Protein AF-A0A5B7JKA9-F1 (afdb_monomer_lite)

Organism: Portunus trituberculatus (NCBI:txid210409)

InterPro domains:
  IPR018615 Large ribosomal subunit protein mL55 [PF09776] (19-67)
  IPR018615 Large ribosomal subunit protein mL55 [PTHR34095] (20-68)
  IPR044884 Large ribosomal subunit protein mL55 superfamily [G3DSA:6.20.130.20] (25-68)

Secondary structure (DSSP, 8-state):
-----PPPGGGSSS-----------GGGGTS-----SS----EEEEEE-TTS-EEEEEESS--SEEEHHHHHHHHH-

Structure (mmCIF, N/CA/C/O backbone):
data_AF-A0A5B7JKA9-F1
#
_entry.id   AF-A0A5B7JKA9-F1
#
loop_
_atom_site.group_PDB
_atom_site.id
_atom_site.type_symbol
_atom_site.label_atom_id
_atom_site.label_alt_id
_atom_site.label_comp_id
_atom_site.label_asym_id
_atom_site.label_entity_id
_atom_site.label_seq_id
_atom_site.pdbx_PDB_ins_code
_atom_site.Cartn_x
_atom_site.Cartn_y
_atom_site.Cartn_z
_atom_site.occupancy
_atom_site.B_iso_or_equiv
_atom_site.auth_seq_id
_atom_site.auth_comp_id
_atom_site.auth_asym_id
_atom_site.auth_atom_id
_atom_site.pdbx_PDB_model_num
ATOM 1 N N . MET A 1 1 ? 61.387 9.206 38.286 1.00 40.75 1 MET A N 1
ATOM 2 C CA . MET A 1 1 ? 60.708 8.137 37.520 1.00 40.75 1 MET A CA 1
ATOM 3 C C . MET A 1 1 ? 59.408 7.824 38.240 1.00 40.75 1 MET A C 1
ATOM 5 O O . MET A 1 1 ? 59.499 7.485 39.403 1.00 40.75 1 MET A O 1
ATOM 9 N N . LEU A 1 2 ? 58.190 7.970 37.732 1.00 44.44 2 LEU A N 1
ATOM 10 C CA . LEU A 1 2 ? 57.600 8.508 36.506 1.00 44.44 2 LEU A CA 1
ATOM 11 C C . LEU A 1 2 ? 56.207 9.012 36.943 1.00 44.44 2 LEU A C 1
ATOM 13 O O . LEU A 1 2 ? 55.542 8.348 37.736 1.00 44.44 2 LEU A O 1
ATOM 17 N N . SER A 1 3 ? 55.783 10.182 36.473 1.00 53.84 3 SER A N 1
ATOM 18 C CA . SER A 1 3 ? 54.409 10.666 36.638 1.00 53.84 3 SER A CA 1
ATOM 19 C C . SER A 1 3 ? 53.421 9.730 35.920 1.00 53.84 3 SER A C 1
ATOM 21 O O . SER A 1 3 ? 53.741 9.254 34.829 1.00 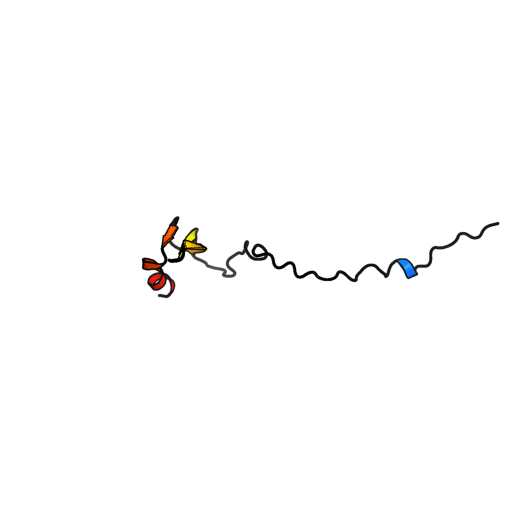53.84 3 SER A O 1
ATOM 23 N N . PRO A 1 4 ? 52.213 9.469 36.457 1.00 54.41 4 PRO A N 1
ATOM 24 C CA . PRO A 1 4 ? 51.173 8.818 35.675 1.00 54.41 4 PRO A CA 1
ATOM 25 C C . PRO A 1 4 ? 50.633 9.836 34.663 1.00 54.41 4 PRO A C 1
ATOM 27 O O . PRO A 1 4 ? 50.056 10.862 35.024 1.00 54.41 4 PRO A O 1
ATOM 30 N N . SER A 1 5 ? 50.865 9.573 33.380 1.00 54.62 5 SER A N 1
ATOM 31 C CA . SER A 1 5 ? 50.307 10.327 32.261 1.00 54.62 5 SER A CA 1
ATOM 32 C C . SER A 1 5 ? 48.786 10.173 32.242 1.00 54.62 5 SER A C 1
ATOM 34 O O . SER A 1 5 ? 48.257 9.181 31.738 1.00 54.62 5 SER A O 1
ATOM 36 N N . VAL A 1 6 ? 48.082 11.149 32.809 1.00 60.31 6 VAL A N 1
ATOM 37 C CA . VAL A 1 6 ? 46.629 11.279 32.680 1.00 60.31 6 VAL A CA 1
ATOM 38 C C . VAL A 1 6 ? 46.325 11.532 31.199 1.00 60.31 6 VAL A C 1
ATOM 40 O O . VAL A 1 6 ? 46.826 12.519 30.651 1.00 60.31 6 VAL A O 1
ATOM 43 N N . PRO A 1 7 ? 45.559 10.672 30.508 1.00 51.12 7 PRO A N 1
ATOM 44 C CA . PRO A 1 7 ? 45.182 10.951 29.135 1.00 51.12 7 PRO A CA 1
ATOM 45 C C . PRO A 1 7 ? 44.226 12.145 29.159 1.00 51.12 7 PRO A C 1
ATOM 47 O O . PRO A 1 7 ? 43.193 12.137 29.827 1.00 51.12 7 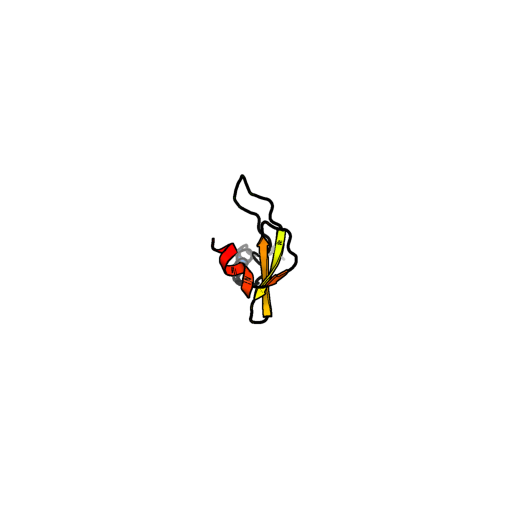PRO A O 1
ATOM 50 N N . SER A 1 8 ? 44.617 13.210 28.466 1.00 49.69 8 SER A N 1
ATOM 51 C CA . SER A 1 8 ? 43.854 14.442 28.308 1.00 49.69 8 SER A CA 1
ATOM 52 C C . SER A 1 8 ? 42.402 14.157 27.908 1.00 49.69 8 SER A C 1
ATOM 54 O O . SER A 1 8 ? 42.147 13.547 26.868 1.00 49.69 8 SER A O 1
ATOM 56 N N . LEU A 1 9 ? 41.458 14.688 28.692 1.00 51.72 9 LEU A N 1
ATOM 57 C CA . LEU A 1 9 ? 39.998 14.663 28.489 1.00 51.72 9 LEU A CA 1
ATOM 58 C C . LEU A 1 9 ? 39.519 15.228 27.130 1.00 51.72 9 LEU A C 1
ATOM 60 O O . LEU A 1 9 ? 38.326 15.238 26.842 1.00 51.72 9 LEU A O 1
ATOM 64 N N . SER A 1 10 ? 40.429 15.687 26.269 1.00 52.72 10 SER A N 1
ATOM 65 C CA . SER A 1 10 ? 40.150 16.248 24.945 1.00 52.72 10 SER A CA 1
ATOM 66 C C . SER A 1 10 ? 39.810 15.200 23.876 1.00 52.72 10 SER A C 1
ATOM 68 O O . SER A 1 10 ? 39.295 15.563 22.818 1.00 52.72 10 SER A O 1
ATOM 70 N N . LEU A 1 11 ? 40.067 13.910 24.131 1.00 52.31 11 LEU A N 1
ATOM 71 C CA . LEU A 1 11 ? 39.844 12.828 23.158 1.00 52.31 11 LEU A CA 1
ATOM 72 C C . LEU A 1 11 ? 38.466 12.152 23.275 1.00 52.31 11 LEU A C 1
ATOM 74 O O . LEU A 1 11 ? 38.161 11.257 22.495 1.00 52.31 11 LEU A O 1
ATOM 78 N N . ILE A 1 12 ? 37.606 12.609 24.192 1.00 53.47 12 ILE A N 1
ATOM 79 C CA . ILE A 1 12 ? 36.236 12.084 24.353 1.00 53.47 12 ILE A CA 1
ATOM 80 C C . ILE A 1 12 ? 35.217 12.854 23.482 1.00 53.47 12 ILE A C 1
ATOM 82 O O . ILE A 1 12 ? 34.144 12.338 23.189 1.00 53.47 12 ILE A O 1
ATOM 86 N N . LEU A 1 13 ? 35.555 14.049 22.969 1.00 51.94 13 LEU A N 1
ATOM 87 C CA . LEU A 1 13 ? 34.612 14.909 22.226 1.00 51.94 13 LEU A CA 1
ATOM 88 C C . LEU A 1 13 ? 34.825 14.943 20.697 1.00 51.94 13 LEU A C 1
ATOM 90 O O . LEU A 1 13 ? 34.354 15.850 20.019 1.00 51.94 13 LEU A O 1
ATOM 94 N N . ARG A 1 14 ? 35.518 13.965 20.103 1.00 52.47 14 ARG A N 1
ATOM 95 C CA . ARG A 1 14 ? 35.634 13.842 18.629 1.00 52.47 14 ARG A CA 1
ATOM 96 C C . ARG A 1 14 ? 34.880 12.628 18.098 1.00 52.47 14 ARG A C 1
ATOM 98 O O . ARG A 1 14 ? 35.401 11.869 17.293 1.00 52.47 14 ARG A O 1
ATOM 105 N N . GLY A 1 15 ? 33.660 12.431 18.587 1.00 54.03 15 GLY A N 1
ATOM 106 C CA . GLY A 1 15 ? 32.901 11.212 18.327 1.00 54.03 15 GLY A CA 1
ATOM 107 C C . GLY A 1 15 ? 31.441 11.404 17.950 1.00 54.03 15 GLY A C 1
ATOM 108 O O . GLY A 1 15 ? 30.702 10.446 18.094 1.00 54.03 15 GLY A O 1
ATOM 109 N N . ILE A 1 16 ? 30.973 12.582 17.516 1.00 58.72 16 ILE A N 1
ATOM 110 C CA . ILE A 1 16 ? 29.580 12.724 17.042 1.00 58.72 16 ILE A CA 1
ATOM 111 C C . ILE A 1 16 ? 29.491 13.725 15.884 1.00 58.72 16 ILE A C 1
ATOM 113 O O . ILE A 1 16 ? 28.824 14.749 15.953 1.00 58.72 16 ILE A O 1
ATOM 117 N N . ALA A 1 17 ? 30.175 13.426 14.786 1.00 56.62 17 ALA A N 1
ATOM 118 C CA . ALA A 1 17 ? 29.725 13.872 13.472 1.00 56.62 17 ALA A CA 1
ATOM 119 C C . ALA A 1 17 ? 29.231 12.627 12.734 1.00 56.62 17 ALA A C 1
ATOM 121 O O . ALA A 1 17 ? 29.890 12.105 11.837 1.00 56.62 17 ALA A O 1
ATOM 122 N N . THR A 1 18 ? 28.089 12.088 13.165 1.00 56.81 18 THR A N 1
ATOM 123 C CA . THR A 1 18 ? 27.365 11.120 12.348 1.00 56.81 18 THR A CA 1
ATOM 124 C C . THR A 1 18 ? 26.836 11.888 11.144 1.00 56.81 18 THR A C 1
ATOM 126 O O . THR A 1 18 ? 25.850 12.614 11.221 1.00 56.81 18 THR A O 1
ATOM 129 N N . SER A 1 19 ? 27.541 11.780 10.017 1.00 58.19 19 SER A N 1
ATOM 130 C CA . SER A 1 19 ? 26.973 12.099 8.712 1.00 58.19 19 SER A CA 1
ATOM 131 C C . SER A 1 19 ? 25.673 11.305 8.607 1.00 58.19 19 SER A C 1
ATOM 133 O O . SER A 1 19 ? 25.701 10.080 8.479 1.00 58.19 19 SER A O 1
ATOM 135 N N . ALA A 1 20 ? 24.537 11.983 8.781 1.00 63.50 20 ALA A N 1
ATOM 136 C CA . ALA A 1 20 ? 23.222 11.400 8.600 1.00 63.50 20 ALA A CA 1
ATOM 137 C C . ALA A 1 20 ? 23.087 11.078 7.111 1.00 63.50 20 ALA A C 1
ATOM 139 O O . AL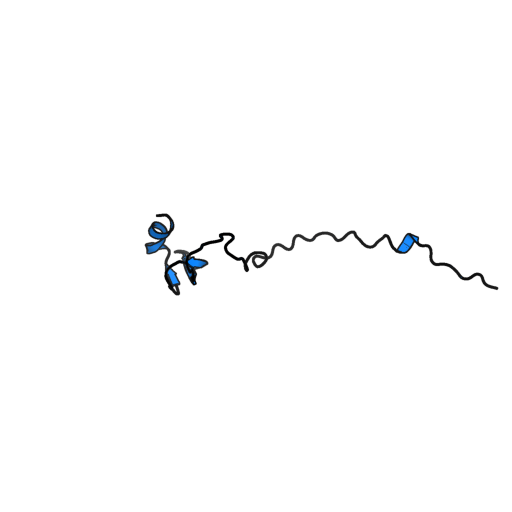A A 1 20 ? 22.614 11.891 6.320 1.00 63.50 20 ALA A O 1
ATOM 140 N N . ARG A 1 21 ? 23.587 9.907 6.708 1.00 61.03 21 ARG A N 1
ATOM 141 C CA . ARG A 1 21 ? 23.300 9.351 5.394 1.00 61.03 21 ARG A CA 1
ATOM 142 C C . ARG A 1 21 ? 21.789 9.193 5.328 1.00 61.03 21 ARG A C 1
ATOM 144 O O . ARG A 1 21 ? 21.195 8.433 6.090 1.00 61.03 21 ARG A O 1
ATOM 151 N N . CYS A 1 22 ? 21.159 9.967 4.456 1.00 62.06 22 CYS A N 1
ATOM 152 C CA . CYS A 1 22 ? 19.778 9.744 4.078 1.00 62.06 22 CYS A CA 1
ATOM 153 C C . CYS A 1 22 ? 19.749 8.449 3.264 1.00 62.06 22 CYS A C 1
ATOM 155 O O . CYS A 1 22 ? 19.898 8.485 2.047 1.00 62.06 22 CYS A O 1
ATOM 157 N N . ASP A 1 23 ? 19.616 7.302 3.928 1.00 72.25 23 ASP A N 1
ATOM 158 C CA . ASP A 1 23 ? 19.406 6.033 3.237 1.00 72.25 23 ASP A CA 1
ATOM 159 C C . ASP A 1 23 ? 18.014 6.055 2.587 1.00 72.25 23 ASP A C 1
ATOM 161 O O . ASP A 1 23 ? 16.977 5.903 3.243 1.00 72.25 23 ASP A O 1
ATOM 165 N N . ILE A 1 24 ? 17.990 6.296 1.273 1.00 81.75 24 ILE A N 1
ATOM 166 C CA . ILE A 1 24 ? 16.777 6.314 0.450 1.00 81.75 24 ILE A CA 1
ATOM 167 C C . ILE A 1 24 ? 16.419 4.862 0.111 1.00 81.75 24 ILE A C 1
ATOM 169 O O . ILE A 1 24 ? 16.699 4.364 -0.976 1.00 81.75 24 ILE A O 1
ATOM 173 N N . ASN A 1 25 ? 15.823 4.156 1.072 1.00 88.62 25 ASN A N 1
ATOM 174 C CA . ASN A 1 25 ? 15.272 2.818 0.862 1.00 88.62 25 ASN A CA 1
ATOM 175 C C . ASN A 1 25 ? 13.742 2.894 0.740 1.00 88.62 25 ASN A C 1
ATOM 177 O O . ASN A 1 25 ? 13.067 3.470 1.597 1.00 88.62 25 ASN A O 1
ATOM 181 N N . CYS A 1 26 ? 13.183 2.252 -0.287 1.00 83.81 26 CYS A N 1
ATOM 182 C CA . CYS A 1 26 ? 11.739 2.127 -0.499 1.00 83.81 26 CYS A CA 1
ATOM 183 C C . CYS A 1 26 ? 11.002 1.414 0.653 1.00 83.81 26 CYS A C 1
ATOM 185 O O . CYS A 1 26 ? 9.804 1.615 0.839 1.00 83.81 26 CYS A O 1
ATOM 187 N N . HIS A 1 27 ? 11.705 0.637 1.480 1.00 88.31 27 HIS A N 1
ATOM 188 C CA . HIS A 1 27 ? 11.117 -0.077 2.613 1.00 88.31 27 HIS A CA 1
ATOM 189 C C . HIS A 1 27 ? 10.923 0.786 3.863 1.00 88.31 27 HIS A C 1
ATOM 191 O O . HIS A 1 27 ? 10.212 0.353 4.773 1.00 88.31 27 HIS A O 1
ATOM 197 N N . ARG A 1 28 ? 11.491 2.001 3.915 1.00 87.69 28 ARG A N 1
ATOM 198 C CA . ARG A 1 28 ? 11.501 2.862 5.115 1.00 87.69 28 ARG A CA 1
ATOM 199 C C . ARG A 1 28 ? 10.105 3.131 5.691 1.00 87.69 28 ARG A C 1
ATOM 201 O O . ARG A 1 28 ? 9.968 3.286 6.898 1.00 87.69 28 ARG A O 1
ATOM 208 N N . THR A 1 29 ? 9.079 3.166 4.843 1.00 84.69 29 THR A N 1
ATOM 209 C CA . THR A 1 29 ? 7.673 3.397 5.225 1.00 84.69 29 THR A CA 1
ATOM 210 C C . THR A 1 29 ? 6.735 2.272 4.778 1.00 84.69 29 THR A C 1
ATOM 212 O O . THR A 1 29 ? 5.517 2.432 4.812 1.00 84.69 29 THR A O 1
ATOM 215 N N . SER A 1 30 ? 7.281 1.119 4.380 1.00 86.69 30 SER A N 1
ATOM 216 C CA . SER A 1 30 ? 6.489 -0.022 3.892 1.00 86.69 30 SER A CA 1
ATOM 217 C C . SER A 1 30 ? 5.578 -0.631 4.967 1.00 86.69 30 SER A C 1
ATOM 219 O O . SER A 1 30 ? 4.488 -1.118 4.665 1.00 86.69 30 SER A O 1
ATOM 221 N N . ILE A 1 31 ? 5.993 -0.564 6.235 1.00 88.56 31 ILE A N 1
ATOM 222 C CA . ILE A 1 31 ? 5.233 -1.053 7.386 1.00 88.56 31 ILE A CA 1
ATOM 223 C C . ILE A 1 31 ? 4.591 0.146 8.085 1.00 88.56 31 ILE A C 1
ATOM 225 O O . ILE A 1 31 ? 5.261 0.921 8.762 1.00 88.56 31 ILE A O 1
ATOM 229 N N . ALA A 1 32 ? 3.275 0.298 7.934 1.00 89.19 32 ALA A N 1
ATOM 230 C CA . ALA A 1 32 ? 2.516 1.382 8.553 1.00 89.19 32 ALA A CA 1
ATOM 231 C C . ALA A 1 32 ? 1.123 0.925 9.007 1.00 89.19 32 ALA A C 1
ATOM 233 O O . ALA A 1 32 ? 0.529 -0.006 8.451 1.00 89.19 32 ALA A O 1
ATOM 234 N N . ARG A 1 33 ? 0.560 1.620 9.999 1.00 88.81 33 ARG A N 1
ATOM 235 C CA . ARG A 1 33 ? -0.808 1.400 10.498 1.00 88.81 33 ARG A CA 1
ATOM 236 C C . ARG A 1 33 ? -1.728 2.561 10.125 1.00 88.81 33 ARG A C 1
ATOM 238 O O . ARG A 1 33 ? -1.258 3.666 9.876 1.00 88.81 33 ARG A O 1
ATOM 245 N N . ILE A 1 34 ? -3.035 2.314 10.095 1.00 89.38 34 ILE A N 1
ATOM 246 C CA . ILE A 1 34 ? -4.031 3.365 9.846 1.00 89.38 34 ILE A CA 1
ATOM 247 C C . ILE A 1 34 ? -4.131 4.235 11.107 1.00 89.38 34 ILE A C 1
ATOM 249 O O . ILE A 1 34 ? -4.368 3.719 12.193 1.00 89.38 34 ILE A O 1
ATOM 253 N N . GLY A 1 35 ? -3.942 5.549 10.974 1.00 91.25 35 GLY A N 1
ATOM 254 C CA . GLY A 1 35 ? -3.970 6.504 12.094 1.00 91.25 35 GLY A CA 1
ATOM 255 C C . GLY A 1 35 ? -5.370 6.899 12.587 1.00 91.25 35 GLY A C 1
ATOM 256 O O . GLY A 1 35 ? -5.502 7.914 1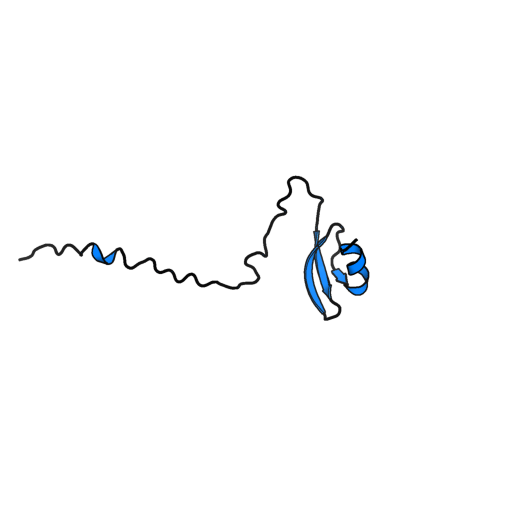3.260 1.00 91.25 35 GLY A O 1
ATOM 257 N N . ARG A 1 36 ? -6.420 6.152 12.224 1.00 90.44 36 ARG A N 1
ATOM 258 C CA . ARG A 1 36 ? -7.819 6.434 12.593 1.00 90.44 36 ARG A CA 1
ATOM 259 C C . ARG A 1 36 ? -8.262 5.496 13.720 1.00 90.44 36 ARG A C 1
ATOM 261 O O . ARG A 1 36 ? -7.870 4.333 13.721 1.00 90.44 36 ARG A O 1
ATOM 268 N N . LEU A 1 37 ? -9.087 5.995 14.647 1.00 90.00 37 LEU A N 1
ATOM 269 C CA . LEU A 1 37 ? -9.595 5.225 15.797 1.00 90.00 37 LEU A CA 1
ATOM 270 C C . LEU A 1 37 ? -10.585 4.131 15.377 1.00 90.00 37 LEU A C 1
ATOM 272 O O . LEU A 1 37 ? -10.498 3.000 15.844 1.00 90.00 37 LEU A O 1
ATOM 276 N N . THR A 1 38 ? -11.489 4.454 14.457 1.00 91.00 38 THR A N 1
ATOM 277 C CA . THR A 1 38 ? -12.416 3.515 13.822 1.00 91.00 38 THR A CA 1
ATOM 278 C C . THR A 1 38 ? -12.058 3.378 12.346 1.00 91.00 38 THR A C 1
ATOM 280 O O . THR A 1 38 ? -11.876 4.366 11.632 1.00 91.00 38 THR A O 1
ATOM 283 N N . TYR A 1 39 ? -11.906 2.141 11.879 1.00 89.94 39 TYR A N 1
ATOM 284 C CA . TYR A 1 39 ? -11.581 1.839 10.488 1.00 89.94 39 TYR A CA 1
ATOM 285 C C . TYR A 1 39 ? -12.218 0.518 10.065 1.00 89.94 39 TYR A C 1
ATOM 287 O O . TYR A 1 39 ? -12.414 -0.389 10.873 1.00 89.94 39 TYR A O 1
ATOM 295 N N . THR A 1 40 ? -12.550 0.413 8.782 1.00 89.56 40 THR A N 1
ATOM 296 C CA . THR A 1 40 ? -13.056 -0.826 8.193 1.00 89.56 40 THR A CA 1
ATOM 297 C C . THR A 1 40 ? -11.903 -1.784 7.907 1.00 89.56 40 THR A C 1
ATOM 299 O O . THR A 1 40 ? -10.764 -1.372 7.663 1.00 89.56 40 THR A O 1
ATOM 302 N N . ARG A 1 41 ? -12.186 -3.091 7.935 1.00 89.69 41 ARG A N 1
ATOM 303 C CA . ARG A 1 41 ? -11.191 -4.110 7.590 1.00 89.69 41 ARG A CA 1
ATOM 304 C C . ARG A 1 41 ? -10.725 -3.894 6.150 1.00 89.69 41 ARG A C 1
ATOM 306 O O . ARG A 1 41 ? -11.539 -3.747 5.243 1.00 89.69 41 ARG A O 1
ATOM 313 N N . THR A 1 42 ? -9.411 -3.879 5.961 1.00 90.94 42 THR A N 1
ATOM 314 C CA . THR A 1 42 ? -8.782 -3.802 4.643 1.00 90.94 42 THR A CA 1
ATOM 315 C C . THR A 1 42 ? -7.785 -4.937 4.486 1.00 90.94 42 THR A C 1
ATOM 317 O O . THR A 1 42 ? -7.168 -5.382 5.456 1.00 90.94 42 THR A O 1
ATOM 320 N N . TYR A 1 43 ? -7.652 -5.419 3.261 1.00 91.25 43 TYR A N 1
ATOM 321 C CA . TYR A 1 43 ? -6.788 -6.528 2.896 1.00 91.25 43 TYR A CA 1
ATOM 322 C C . TYR A 1 43 ? -5.681 -6.030 1.972 1.00 91.25 43 TYR A C 1
ATOM 324 O O . TYR A 1 43 ? -5.935 -5.141 1.159 1.00 91.25 43 TYR A O 1
ATOM 332 N N . PRO A 1 44 ? -4.457 -6.564 2.085 1.00 90.94 44 PRO A N 1
ATOM 333 C CA . PRO A 1 44 ? -3.404 -6.277 1.125 1.00 90.94 44 PRO A CA 1
ATOM 334 C C . PRO A 1 44 ? -3.752 -6.929 -0.217 1.00 90.94 44 PRO A C 1
ATOM 336 O O . PRO A 1 44 ? -4.013 -8.129 -0.282 1.00 90.94 44 PRO A O 1
ATOM 339 N N . VAL A 1 45 ? -3.753 -6.130 -1.276 1.00 91.88 45 VAL A N 1
ATOM 340 C CA . VAL A 1 45 ? -4.075 -6.542 -2.642 1.00 91.88 45 VAL A CA 1
ATOM 341 C C . VAL A 1 45 ? -3.006 -6.019 -3.594 1.00 91.88 45 VAL A C 1
ATOM 343 O O . VAL A 1 45 ? -2.483 -4.920 -3.400 1.00 91.88 45 VAL A O 1
ATOM 346 N N . VAL A 1 46 ? -2.698 -6.796 -4.634 1.00 92.00 46 VAL A N 1
ATOM 347 C CA . VAL A 1 46 ? -1.774 -6.390 -5.699 1.00 92.00 46 VAL A CA 1
ATOM 348 C C . VAL A 1 46 ? -2.557 -5.695 -6.810 1.00 92.00 46 VAL A C 1
ATOM 350 O O . VAL A 1 46 ? -3.406 -6.307 -7.461 1.00 92.00 46 VAL A O 1
ATOM 353 N N . LEU A 1 47 ? -2.271 -4.416 -7.037 1.00 90.38 47 LEU A N 1
ATOM 354 C CA . LEU A 1 47 ? -2.777 -3.650 -8.170 1.00 90.38 47 LEU A CA 1
ATOM 355 C C . LEU A 1 47 ? -1.794 -3.766 -9.335 1.00 90.38 47 LEU A C 1
ATOM 357 O O . LEU A 1 47 ? -0.620 -3.452 -9.173 1.00 90.38 47 LEU A O 1
ATOM 361 N N . VAL A 1 48 ? -2.283 -4.214 -10.490 1.00 90.88 48 VAL A N 1
ATOM 362 C CA . VAL A 1 48 ? -1.510 -4.403 -11.723 1.00 90.88 48 VAL A CA 1
ATOM 363 C C . VAL A 1 48 ? -1.911 -3.331 -12.731 1.00 90.88 48 VAL A C 1
ATOM 365 O O . VAL A 1 48 ? -3.072 -3.272 -13.152 1.00 90.88 48 VAL A O 1
ATOM 368 N N . GLN A 1 49 ? -0.952 -2.491 -13.109 1.00 88.31 49 GLN A N 1
ATOM 369 C CA . GLN A 1 49 ? -1.117 -1.443 -14.114 1.00 88.31 49 GLN A CA 1
ATOM 370 C C . GLN A 1 49 ? -1.144 -2.028 -15.532 1.00 88.31 49 GLN A C 1
ATOM 372 O O . GLN A 1 49 ? -0.672 -3.141 -15.763 1.00 88.31 49 GLN A O 1
ATOM 377 N N . SER A 1 50 ? -1.675 -1.269 -16.496 1.00 86.94 50 SER A N 1
ATO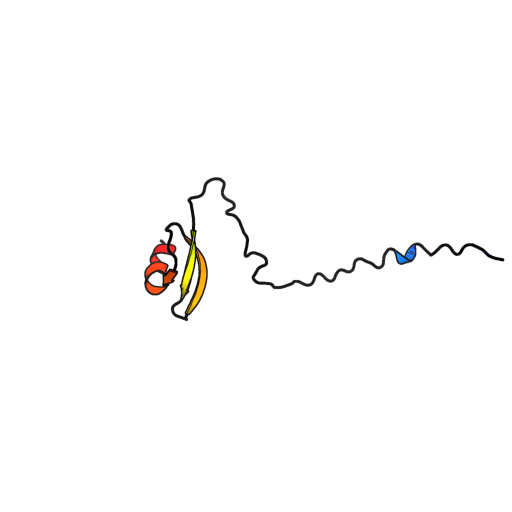M 378 C CA . SER A 1 50 ? -1.614 -1.605 -17.930 1.00 86.94 50 SER A CA 1
ATOM 379 C C . SER A 1 50 ? -0.189 -1.887 -18.408 1.00 86.94 50 SER A C 1
ATOM 381 O O . SER A 1 50 ? 0.016 -2.745 -19.258 1.00 86.94 50 SER A O 1
ATOM 383 N N . ASP A 1 51 ? 0.781 -1.205 -17.801 1.00 86.81 51 ASP A N 1
ATOM 384 C CA . ASP A 1 51 ? 2.203 -1.267 -18.144 1.00 86.81 51 ASP A CA 1
ATOM 385 C C . ASP A 1 51 ? 2.912 -2.468 -17.486 1.00 86.81 51 ASP A C 1
ATOM 387 O O . ASP A 1 51 ? 4.121 -2.638 -17.617 1.00 86.81 51 ASP A O 1
ATOM 391 N N . GLY A 1 52 ? 2.171 -3.299 -16.741 1.00 86.06 52 GLY A N 1
ATOM 392 C CA . GLY A 1 52 ? 2.682 -4.481 -16.043 1.00 86.06 52 GLY A CA 1
ATOM 393 C C . GLY A 1 52 ? 3.325 -4.201 -14.682 1.00 86.06 52 GLY A C 1
ATOM 394 O O . GLY A 1 52 ? 3.700 -5.142 -13.984 1.00 86.06 52 GLY A O 1
ATOM 395 N N . SER A 1 53 ? 3.430 -2.937 -14.267 1.00 88.88 53 SER A N 1
ATOM 396 C CA . SER A 1 53 ? 3.891 -2.572 -12.923 1.00 88.88 53 SER A CA 1
ATOM 397 C C . SER A 1 53 ? 2.891 -3.010 -11.845 1.00 88.88 53 SER A C 1
ATOM 399 O O . SER A 1 53 ? 1.682 -3.101 -12.084 1.00 88.88 53 SER A O 1
ATOM 401 N N . THR A 1 54 ? 3.396 -3.291 -10.638 1.00 91.75 54 THR A N 1
ATOM 402 C CA . THR A 1 54 ? 2.585 -3.789 -9.520 1.00 91.75 54 THR A CA 1
ATOM 403 C C . THR A 1 54 ? 2.753 -2.959 -8.258 1.00 91.75 54 THR A C 1
ATOM 405 O O . THR A 1 54 ? 3.881 -2.658 -7.866 1.00 91.75 54 THR A O 1
ATOM 408 N N . ILE A 1 55 ? 1.648 -2.651 -7.579 1.00 90.62 55 ILE A N 1
ATOM 409 C CA . ILE A 1 55 ? 1.639 -1.874 -6.333 1.00 90.62 55 ILE A CA 1
ATOM 410 C C . ILE A 1 55 ? 0.803 -2.605 -5.279 1.00 90.62 55 ILE A C 1
ATOM 412 O O . ILE A 1 55 ? -0.316 -3.032 -5.552 1.00 90.62 55 ILE A O 1
ATOM 416 N N . ASN A 1 56 ? 1.326 -2.723 -4.056 1.00 90.56 56 ASN A N 1
ATOM 417 C CA . ASN A 1 56 ? 0.589 -3.292 -2.927 1.00 90.56 56 ASN A CA 1
ATOM 418 C C . ASN A 1 56 ? -0.283 -2.216 -2.271 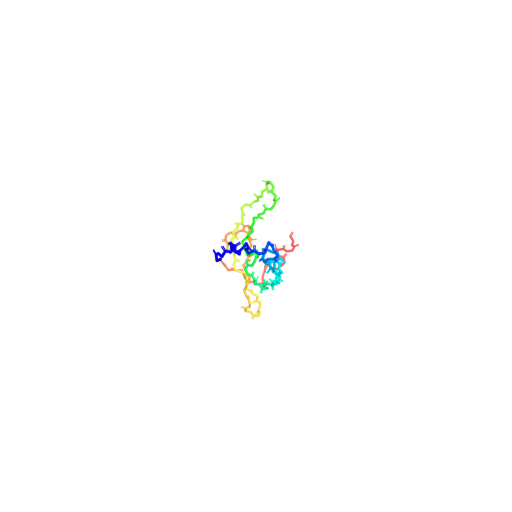1.00 90.56 56 ASN A C 1
ATOM 420 O O . ASN A 1 56 ? 0.233 -1.249 -1.710 1.00 90.56 56 ASN A O 1
ATOM 424 N N . ILE A 1 57 ? -1.603 -2.396 -2.316 1.00 89.62 57 ILE A N 1
ATOM 425 C CA . ILE A 1 57 ? -2.592 -1.447 -1.786 1.00 89.62 57 ILE A CA 1
ATOM 426 C C . ILE A 1 57 ? -3.508 -2.167 -0.794 1.00 89.62 57 ILE A C 1
ATOM 428 O O . ILE A 1 57 ? -3.718 -3.373 -0.874 1.00 89.62 57 ILE A O 1
ATOM 432 N N . ARG A 1 58 ? -4.058 -1.431 0.172 1.00 89.25 58 ARG A N 1
ATOM 433 C CA . ARG A 1 58 ? -5.087 -1.933 1.089 1.00 89.25 58 ARG A CA 1
ATOM 434 C C . ARG A 1 58 ? -6.477 -1.693 0.498 1.00 89.25 58 ARG A C 1
ATOM 436 O O . ARG A 1 58 ? -6.823 -0.543 0.249 1.00 89.25 58 ARG A O 1
ATOM 443 N N . TYR A 1 59 ? -7.269 -2.748 0.308 1.00 89.44 59 TYR A N 1
ATOM 444 C CA . TYR A 1 59 ? -8.613 -2.673 -0.281 1.00 89.44 59 TYR A CA 1
ATOM 445 C C . TYR A 1 59 ? -9.681 -3.295 0.629 1.00 89.44 59 TYR A C 1
ATOM 447 O O . TYR A 1 59 ? -9.379 -4.168 1.442 1.00 89.44 59 TYR A O 1
ATOM 455 N N . HIS A 1 60 ? -10.930 -2.834 0.521 1.00 87.44 60 HIS A N 1
ATOM 456 C CA . HIS A 1 60 ? -12.033 -3.288 1.381 1.00 87.44 60 HIS A CA 1
ATOM 457 C C . HIS A 1 60 ? -12.490 -4.713 1.059 1.00 87.44 60 HIS A C 1
ATOM 459 O O . HIS A 1 60 ? -12.796 -5.490 1.963 1.00 87.44 60 HIS A O 1
ATOM 465 N N . GLU A 1 61 ? -12.492 -5.077 -0.221 1.00 86.75 61 GLU A N 1
ATOM 466 C CA . GLU A 1 61 ? -12.817 -6.433 -0.650 1.00 86.75 61 GLU A CA 1
ATOM 467 C C . GLU A 1 61 ? -11.551 -7.303 -0.689 1.00 86.75 61 GLU A C 1
ATOM 469 O O . GLU A 1 61 ? -10.511 -6.861 -1.189 1.00 86.75 61 GLU A O 1
ATOM 474 N N . PRO A 1 62 ? -11.612 -8.559 -0.217 1.00 84.44 62 PRO A N 1
ATOM 475 C CA . PRO A 1 62 ? -10.490 -9.481 -0.303 1.00 84.44 62 PRO A CA 1
ATOM 476 C C . PRO A 1 62 ? -10.319 -9.976 -1.747 1.00 84.44 62 PRO A C 1
ATOM 478 O O . PRO A 1 62 ? -10.838 -11.021 -2.138 1.00 84.44 62 PRO A O 1
ATOM 481 N N . ARG A 1 63 ? -9.571 -9.220 -2.552 1.00 84.62 63 ARG A N 1
ATOM 482 C CA . ARG A 1 63 ? -9.143 -9.606 -3.905 1.00 84.62 63 ARG A CA 1
ATOM 483 C C . ARG A 1 63 ? -7.645 -9.897 -3.889 1.00 84.62 63 ARG A C 1
ATOM 485 O O . ARG A 1 63 ? -6.906 -9.242 -3.171 1.00 84.62 63 ARG A O 1
ATOM 492 N N . LYS A 1 64 ? -7.172 -10.881 -4.660 1.00 83.31 64 LYS A N 1
ATOM 493 C CA . LYS A 1 64 ? -5.723 -11.169 -4.748 1.00 83.31 64 LYS A CA 1
ATOM 494 C C . LYS A 1 64 ? -5.015 -10.231 -5.725 1.00 83.31 64 LYS A C 1
ATOM 496 O O . LYS A 1 64 ? -3.938 -9.728 -5.424 1.00 83.31 64 LYS A O 1
ATOM 501 N N . ILE A 1 65 ? -5.630 -10.001 -6.884 1.00 85.19 65 ILE A N 1
ATOM 502 C CA . ILE A 1 65 ? -5.075 -9.204 -7.979 1.00 85.19 65 ILE A CA 1
ATOM 503 C C . ILE A 1 65 ? -6.186 -8.307 -8.524 1.00 85.19 65 ILE A C 1
ATOM 505 O O . ILE A 1 65 ? -7.291 -8.786 -8.785 1.00 85.19 65 ILE A O 1
ATOM 509 N N . ILE A 1 66 ? -5.893 -7.020 -8.697 1.00 83.88 66 ILE A N 1
ATOM 510 C CA . ILE A 1 66 ? -6.793 -6.032 -9.298 1.00 83.88 66 ILE A CA 1
ATOM 511 C C . ILE A 1 66 ? -6.117 -5.480 -10.553 1.00 83.88 66 ILE A C 1
ATOM 513 O O . ILE A 1 66 ? -4.992 -4.993 -10.486 1.00 83.88 66 ILE A O 1
ATOM 517 N N . LYS A 1 67 ? -6.799 -5.551 -11.701 1.00 85.12 67 LYS A N 1
ATOM 518 C CA . LYS A 1 67 ? -6.318 -4.970 -12.963 1.00 85.12 67 LYS A CA 1
ATOM 519 C C . LYS A 1 67 ? -6.801 -3.527 -13.080 1.00 85.12 67 LYS A C 1
ATOM 521 O O . LYS A 1 67 ? -7.987 -3.269 -12.915 1.00 85.12 67 LYS A O 1
ATOM 526 N N . VAL A 1 68 ? -5.911 -2.592 -13.398 1.00 79.12 68 VAL A N 1
ATOM 527 C CA . VAL A 1 68 ? -6.231 -1.151 -13.431 1.00 79.12 68 VAL A CA 1
ATOM 528 C C . VAL A 1 68 ? -7.379 -0.790 -14.383 1.00 79.12 68 VAL A C 1
ATOM 530 O O . VAL A 1 68 ? -8.185 0.073 -14.040 1.00 79.12 68 VAL A O 1
ATOM 533 N N . LEU A 1 69 ? -7.496 -1.484 -15.521 1.00 67.38 69 LEU A N 1
ATOM 534 C CA . LEU A 1 69 ? -8.448 -1.161 -16.594 1.00 67.38 69 LEU A CA 1
ATOM 535 C C . LEU A 1 69 ? -9.925 -1.127 -16.155 1.00 67.38 69 LEU A C 1
ATOM 537 O O . LEU A 1 69 ? -10.712 -0.421 -16.771 1.00 67.38 69 LEU A O 1
ATOM 541 N N . GLU A 1 70 ? -10.305 -1.840 -15.092 1.00 64.38 70 GLU A N 1
ATOM 542 C CA . GLU A 1 70 ? -11.707 -1.929 -14.646 1.00 64.38 70 GLU A CA 1
ATOM 543 C C . GLU A 1 70 ? -12.006 -1.192 -13.325 1.00 64.38 70 GLU A C 1
ATOM 545 O O . GLU A 1 70 ? -13.163 -0.878 -13.052 1.00 64.38 70 GLU A O 1
ATOM 550 N N . TYR A 1 71 ? -11.003 -0.906 -12.482 1.00 66.38 71 TYR A N 1
ATOM 551 C CA . TYR A 1 71 ? -11.244 -0.539 -11.071 1.00 66.38 71 TYR A CA 1
ATOM 552 C C . TYR A 1 71 ? -10.728 0.848 -10.657 1.00 66.38 71 TYR A C 1
ATOM 554 O O . TYR A 1 71 ? -11.029 1.270 -9.542 1.00 66.38 71 TYR A O 1
ATOM 562 N N . ILE A 1 72 ? -10.024 1.592 -11.527 1.00 65.31 72 ILE A N 1
ATOM 563 C CA . ILE A 1 72 ? -9.623 2.987 -11.231 1.00 65.31 72 ILE A CA 1
ATOM 564 C C . ILE A 1 72 ? -10.845 3.861 -10.918 1.00 65.31 72 ILE A C 1
ATOM 566 O O . ILE A 1 72 ? -10.843 4.604 -9.939 1.00 65.31 72 ILE A O 1
ATOM 570 N N . VAL A 1 73 ? -11.922 3.698 -11.691 1.00 60.47 73 VAL A N 1
ATOM 571 C CA . VAL A 1 73 ? -13.158 4.476 -11.526 1.00 60.47 73 VAL A CA 1
ATOM 572 C C . VAL A 1 73 ? -13.829 4.173 -10.181 1.00 60.47 73 VAL A C 1
ATOM 574 O O . VAL A 1 73 ? -14.387 5.067 -9.565 1.00 60.47 73 VAL A O 1
ATOM 577 N N . LYS A 1 74 ? -13.713 2.935 -9.680 1.00 60.06 74 LYS A N 1
ATOM 578 C CA . LYS A 1 74 ? -14.328 2.467 -8.424 1.00 60.06 74 LYS A CA 1
ATOM 579 C C . LYS A 1 74 ? -13.479 2.740 -7.170 1.00 60.06 74 LYS A C 1
ATOM 581 O O . LYS A 1 74 ? -13.947 2.506 -6.065 1.00 60.06 74 LYS A O 1
ATOM 586 N N . ILE A 1 75 ? -12.219 3.158 -7.333 1.00 60.56 75 ILE A N 1
ATOM 587 C CA . ILE A 1 75 ? -11.342 3.606 -6.235 1.00 60.56 75 ILE A CA 1
ATOM 588 C C . ILE A 1 75 ? -11.454 5.125 -6.023 1.00 60.56 75 ILE A C 1
ATOM 590 O O . ILE A 1 75 ? -11.242 5.592 -4.907 1.00 60.56 75 ILE A O 1
ATOM 594 N N . MET A 1 76 ? -11.755 5.892 -7.078 1.00 59.97 76 MET A N 1
ATOM 595 C CA . MET A 1 76 ? -11.916 7.351 -6.999 1.00 59.97 76 MET A CA 1
ATOM 596 C C . MET A 1 76 ? -13.339 7.819 -6.644 1.00 59.97 76 MET A C 1
ATOM 598 O O . MET A 1 76 ? -13.482 8.965 -6.221 1.00 59.97 76 MET A O 1
ATOM 602 N N . LEU A 1 77 ? -14.360 6.971 -6.825 1.00 48.88 77 LEU A N 1
ATOM 603 C CA . LEU A 1 77 ? -15.752 7.185 -6.389 1.00 48.88 77 LEU A CA 1
ATOM 604 C C . LEU A 1 77 ? -16.003 6.541 -5.024 1.00 48.88 77 LEU A C 1
ATOM 606 O O . LEU A 1 77 ? -16.708 7.175 -4.210 1.00 48.88 77 LEU A O 1
#

Radius of gyration: 26.67 Å; chains: 1; bounding box: 76×27×56 Å

Foldseek 3Di:
DDDPPDPDPPVVPPPPPPPPPPPPDPCPPVDDDDPDPDDAQWDWEWEAEPVRDIDTDTHNDPDHYHYCVPCVVVVVD

Sequence (77 aa):
MLSPSVPSLSLILRGIATSARCDINCHRTSIARIGRLTYTRTYPVVLVQSDGSTINIRYHEPRKIIKVLEYIVKIML

pLDDT: mean 75.15, std 16.14, range [40.75, 92.0]